Protein AF-D2R598-F1 (afdb_monomer_lite)

Secondary structure (DSSP, 8-state):
-------------SS--SS-TTTT--HHHHHHHHHHTS--SSS--GGGG---TTPPPP---HHHHHHHHHHHHHHHHHHHTTS-HHHHHHHHHHHHHHHHHHHHHHHHHTT-HHHHHHHH--

pLDDT: mean 71.79, std 19.4, range [23.92, 94.06]

Organism: Pirellula staleyi (strain ATCC 27377 / DSM 6068 / ICPB 4128) (NCBI:txid530564)

Sequence (122 aa):
MANFRAERLFIRVAGVLDFDPNAGIDAEEFAFIMVCDADPYDRPSLQDYTVAAGDRPRWFRAAAGLATIRAVIEEYQSTLSSAAPEQQASMEHKIEVLRVVEDKLDSIDLKDYKFHFLARDL

Radius of gyration: 15.26 Å; chains: 1; bounding box: 38×40×39 Å

Structure (mmCIF, N/CA/C/O backbone):
data_AF-D2R598-F1
#
_entry.id   AF-D2R598-F1
#
loop_
_atom_site.group_PDB
_atom_site.id
_atom_site.type_symbol
_atom_site.label_atom_id
_atom_site.label_alt_id
_atom_site.label_comp_id
_atom_site.label_asym_id
_atom_site.label_entity_id
_atom_site.label_seq_id
_atom_site.pdbx_PDB_ins_code
_atom_site.Cartn_x
_atom_site.Cartn_y
_atom_site.Cartn_z
_atom_site.occupancy
_atom_site.B_iso_or_equiv
_atom_site.auth_seq_id
_atom_site.auth_comp_id
_atom_site.auth_asym_id
_atom_site.auth_atom_id
_atom_site.pdbx_PDB_model_num
ATOM 1 N N . MET A 1 1 ? 5.146 23.201 3.803 1.00 26.39 1 MET A N 1
ATOM 2 C CA . MET A 1 1 ? 4.382 22.225 3.003 1.00 26.39 1 MET A CA 1
ATOM 3 C C . MET A 1 1 ? 5.351 21.147 2.579 1.00 26.39 1 MET A C 1
ATOM 5 O O . MET A 1 1 ? 6.210 21.407 1.746 1.00 26.39 1 MET A O 1
ATOM 9 N N . ALA A 1 2 ? 5.323 20.009 3.272 1.00 23.92 2 ALA A N 1
ATOM 10 C CA . ALA A 1 2 ? 6.147 18.869 2.906 1.00 23.92 2 ALA A CA 1
ATOM 11 C C . ALA A 1 2 ? 5.631 18.367 1.557 1.00 23.92 2 ALA A C 1
ATOM 13 O O . ALA A 1 2 ? 4.487 17.937 1.458 1.00 23.92 2 ALA A O 1
ATOM 14 N N . ASN A 1 3 ? 6.447 18.494 0.513 1.00 26.45 3 ASN A N 1
ATOM 15 C CA . ASN A 1 3 ? 6.188 17.856 -0.769 1.00 26.45 3 ASN A CA 1
ATOM 16 C C . ASN A 1 3 ? 6.371 16.343 -0.572 1.00 26.45 3 ASN A C 1
ATOM 18 O O . ASN A 1 3 ? 7.392 15.788 -0.974 1.00 26.45 3 ASN A O 1
ATOM 22 N N . PHE A 1 4 ? 5.413 15.690 0.091 1.00 30.47 4 PHE A N 1
ATOM 23 C CA . PHE A 1 4 ? 5.259 14.243 0.039 1.00 30.47 4 PHE A CA 1
ATOM 24 C C . PHE A 1 4 ? 4.808 13.917 -1.377 1.00 30.47 4 PHE A C 1
ATOM 26 O O . PHE A 1 4 ? 3.629 13.868 -1.710 1.00 30.47 4 PHE A O 1
ATOM 33 N N . ARG A 1 5 ? 5.789 13.771 -2.261 1.00 32.97 5 ARG A N 1
ATOM 34 C CA . ARG A 1 5 ? 5.575 13.080 -3.514 1.00 32.97 5 ARG A CA 1
ATOM 35 C C . ARG A 1 5 ? 5.347 11.620 -3.140 1.00 32.97 5 ARG A C 1
ATOM 37 O O . ARG A 1 5 ? 6.306 10.879 -2.988 1.00 32.97 5 ARG A O 1
ATOM 44 N N . ALA A 1 6 ? 4.083 11.202 -3.082 1.00 32.78 6 ALA A N 1
ATOM 45 C CA . ALA A 1 6 ? 3.686 9.799 -3.248 1.00 32.78 6 ALA A CA 1
ATOM 46 C C . ALA A 1 6 ? 4.105 9.240 -4.632 1.00 32.78 6 ALA A C 1
ATOM 48 O O . ALA A 1 6 ? 3.763 8.124 -5.011 1.00 32.78 6 ALA A O 1
ATOM 49 N N . GLU A 1 7 ? 4.861 10.021 -5.413 1.00 32.12 7 GLU A N 1
ATOM 50 C CA . GLU A 1 7 ? 5.546 9.585 -6.607 1.00 32.12 7 GLU A CA 1
ATOM 51 C C . GLU A 1 7 ? 6.615 8.551 -6.236 1.00 32.12 7 GLU A C 1
ATOM 53 O O . GLU A 1 7 ? 7.774 8.877 -5.986 1.00 32.12 7 GLU A O 1
ATOM 58 N N . ARG A 1 8 ? 6.195 7.293 -6.388 1.00 40.25 8 ARG A N 1
ATOM 59 C CA . ARG A 1 8 ? 6.983 6.164 -6.888 1.00 40.25 8 ARG A CA 1
ATOM 60 C C . ARG A 1 8 ? 7.578 5.260 -5.803 1.00 40.25 8 ARG A C 1
ATOM 62 O O . ARG A 1 8 ? 8.746 5.365 -5.438 1.00 40.25 8 ARG A O 1
ATOM 69 N N . LEU A 1 9 ? 6.856 4.166 -5.561 1.00 41.34 9 LEU A N 1
ATOM 70 C CA . LEU A 1 9 ? 7.429 2.856 -5.888 1.00 41.34 9 LEU A CA 1
ATOM 71 C C . LEU A 1 9 ? 7.962 2.941 -7.329 1.00 41.34 9 LEU A C 1
ATOM 73 O O . LEU A 1 9 ? 7.231 2.774 -8.303 1.00 41.34 9 LEU A O 1
ATOM 77 N N . PHE A 1 10 ? 9.227 3.332 -7.489 1.00 41.28 10 PHE A N 1
ATOM 78 C CA . PHE A 1 10 ? 9.897 3.427 -8.787 1.00 41.28 10 PHE A CA 1
ATOM 79 C C . PHE A 1 10 ? 10.210 2.014 -9.283 1.00 41.28 10 PHE A C 1
ATOM 81 O O . PHE A 1 10 ? 11.364 1.608 -9.422 1.00 41.28 10 PHE A O 1
ATOM 88 N N . ILE A 1 11 ? 9.173 1.238 -9.579 1.00 44.19 11 ILE A N 1
ATOM 89 C CA . ILE A 1 11 ? 9.348 -0.002 -10.312 1.00 44.19 11 ILE A CA 1
ATOM 90 C C . ILE A 1 11 ? 9.472 0.408 -11.769 1.00 44.19 11 ILE A C 1
ATOM 92 O O . ILE A 1 11 ? 8.501 0.745 -12.447 1.00 44.19 11 ILE A O 1
ATOM 96 N N . ARG A 1 12 ? 10.713 0.466 -12.255 1.00 39.41 12 ARG A N 1
ATOM 97 C CA . ARG A 1 12 ? 10.947 0.609 -13.688 1.00 39.41 12 ARG A CA 1
ATOM 98 C C . ARG A 1 12 ? 10.604 -0.724 -14.324 1.00 39.41 12 ARG A C 1
ATOM 100 O O . ARG A 1 12 ? 11.469 -1.584 -14.462 1.00 39.41 12 ARG A O 1
ATOM 107 N N . VAL A 1 13 ? 9.347 -0.849 -14.729 1.00 44.62 13 VAL A N 1
ATOM 108 C CA . VAL A 1 13 ? 8.911 -1.895 -15.647 1.00 44.62 13 VAL A CA 1
ATOM 109 C C . VAL A 1 13 ? 9.796 -1.802 -16.882 1.00 44.62 13 VAL A C 1
ATOM 111 O O . VAL A 1 13 ? 10.003 -0.719 -17.439 1.00 44.62 13 VAL A O 1
ATOM 114 N N . ALA A 1 14 ? 10.400 -2.918 -17.274 1.00 37.94 14 ALA A N 1
ATOM 115 C CA . ALA A 1 14 ? 11.148 -2.999 -18.516 1.00 37.94 14 ALA A CA 1
ATOM 116 C C . ALA A 1 14 ? 10.157 -2.982 -19.692 1.00 37.94 14 ALA A C 1
ATOM 118 O O . ALA A 1 14 ? 9.831 -4.018 -20.258 1.00 37.94 14 ALA A O 1
ATOM 119 N N . GLY A 1 15 ? 9.637 -1.799 -20.021 1.00 46.25 15 GLY A N 1
ATOM 120 C CA . GLY A 1 15 ? 8.641 -1.606 -21.068 1.00 46.25 15 GLY A CA 1
ATOM 121 C C . GLY A 1 15 ? 7.899 -0.280 -20.932 1.00 46.25 15 GLY A C 1
ATOM 122 O O . GLY A 1 15 ? 7.993 0.410 -19.918 1.00 46.25 15 GLY A O 1
ATOM 123 N N . VAL A 1 16 ? 7.157 0.082 -21.975 1.00 54.84 16 VAL A N 1
ATOM 124 C CA . VAL A 1 16 ? 6.096 1.084 -21.854 1.00 54.84 16 VAL A CA 1
ATOM 125 C C . VAL A 1 16 ? 4.947 0.404 -21.117 1.00 54.84 16 VAL A C 1
ATOM 127 O O . VAL A 1 16 ? 4.471 -0.639 -21.565 1.00 54.84 16 VAL A O 1
ATOM 130 N N . LEU A 1 17 ? 4.529 0.964 -19.982 1.00 63.81 17 LEU A N 1
ATOM 131 C CA . LEU A 1 17 ? 3.256 0.585 -19.384 1.00 63.81 17 LEU A CA 1
ATOM 132 C C . LEU A 1 17 ? 2.139 1.089 -20.304 1.00 63.81 17 LEU A C 1
ATOM 134 O O . LEU A 1 17 ? 2.094 2.262 -20.659 1.00 63.81 17 LEU A O 1
ATOM 138 N N . ASP A 1 18 ? 1.255 0.186 -20.699 1.00 70.19 18 ASP A N 1
ATOM 139 C CA . ASP A 1 18 ? -0.010 0.463 -21.391 1.00 70.19 18 ASP A CA 1
ATOM 140 C C . ASP A 1 18 ? -1.098 0.995 -20.435 1.00 70.19 18 ASP A C 1
ATOM 142 O O . ASP A 1 18 ? -2.212 1.281 -20.870 1.00 70.19 18 ASP A O 1
ATOM 146 N N . PHE A 1 19 ? -0.777 1.152 -19.147 1.00 72.00 19 PHE A N 1
ATOM 147 C CA . PHE A 1 19 ? -1.623 1.753 -18.120 1.00 72.00 19 PHE A CA 1
ATOM 148 C C . PHE A 1 19 ? -0.853 2.792 -17.297 1.00 72.00 19 PHE A C 1
ATOM 150 O O . PHE A 1 19 ? 0.371 2.735 -17.179 1.00 72.00 19 PHE A O 1
ATOM 157 N N . ASP A 1 20 ? -1.579 3.732 -16.692 1.00 71.38 20 ASP A N 1
ATOM 158 C CA . ASP A 1 20 ? -1.013 4.649 -15.702 1.00 71.38 20 ASP A CA 1
ATOM 159 C C . ASP A 1 20 ? -0.907 3.937 -14.337 1.00 71.38 20 ASP A C 1
ATOM 161 O O . ASP A 1 20 ? -1.940 3.540 -13.781 1.00 71.38 20 ASP A O 1
ATOM 165 N N . PRO A 1 21 ? 0.308 3.749 -13.785 1.00 68.00 21 PRO A N 1
ATOM 166 C CA . PRO A 1 21 ? 0.502 3.081 -12.500 1.00 68.00 21 PRO A CA 1
ATOM 167 C C . PRO A 1 21 ? -0.064 3.870 -11.313 1.00 68.00 21 PRO A C 1
ATOM 169 O O . PRO A 1 21 ? -0.250 3.282 -10.255 1.00 68.00 21 PRO A O 1
ATOM 172 N N . ASN A 1 22 ? -0.359 5.164 -11.478 1.00 70.88 22 ASN A N 1
ATOM 173 C CA . ASN A 1 22 ? -0.910 6.007 -10.415 1.00 70.88 22 ASN A CA 1
ATOM 174 C C . ASN A 1 22 ? -2.432 6.182 -10.510 1.00 70.88 22 ASN A C 1
ATOM 176 O O . ASN A 1 22 ? -3.050 6.746 -9.608 1.00 70.88 22 ASN A O 1
ATOM 180 N N . ALA A 1 23 ? -3.055 5.729 -11.601 1.00 74.94 23 ALA A N 1
ATOM 181 C CA . ALA A 1 23 ? -4.473 5.965 -11.827 1.00 74.94 23 ALA A CA 1
ATOM 182 C C . ALA A 1 23 ? -5.340 5.263 -10.772 1.00 74.94 23 ALA A C 1
ATOM 184 O O . ALA A 1 23 ? -5.303 4.036 -10.642 1.00 74.94 23 ALA A O 1
ATOM 185 N N . GLY A 1 24 ? -6.164 6.059 -10.086 1.00 76.81 24 GLY A N 1
ATOM 186 C CA . GLY A 1 24 ? -7.109 5.603 -9.065 1.00 76.81 24 GLY A CA 1
ATOM 187 C C . GLY A 1 24 ? -6.535 5.512 -7.649 1.00 76.81 24 GLY A C 1
ATOM 188 O O . GLY A 1 24 ? -7.289 5.191 -6.740 1.00 76.81 24 GLY A O 1
ATOM 189 N N . ILE A 1 25 ? -5.244 5.797 -7.446 1.00 79.50 25 ILE A N 1
ATOM 190 C CA . ILE A 1 25 ? -4.640 5.823 -6.108 1.00 79.50 25 ILE A CA 1
ATOM 191 C C . ILE A 1 25 ? -4.939 7.174 -5.450 1.00 79.50 25 ILE A C 1
ATOM 193 O O . ILE A 1 25 ? -4.615 8.223 -6.015 1.00 79.50 25 ILE A O 1
ATOM 197 N N . ASP A 1 26 ? -5.506 7.153 -4.241 1.00 83.62 26 ASP A N 1
ATOM 198 C CA . ASP A 1 26 ? -5.544 8.334 -3.377 1.00 83.62 26 ASP A CA 1
ATOM 199 C C . ASP A 1 26 ? -4.131 8.619 -2.851 1.00 83.62 26 ASP A C 1
ATOM 201 O O . ASP A 1 26 ? -3.613 7.934 -1.968 1.00 83.62 26 ASP A O 1
ATOM 205 N N . ALA A 1 27 ? -3.472 9.609 -3.451 1.00 76.00 27 ALA A N 1
ATOM 206 C CA . ALA A 1 27 ? -2.083 9.929 -3.149 1.00 76.00 27 ALA A CA 1
ATOM 207 C C . ALA A 1 27 ? -1.887 10.509 -1.740 1.00 76.00 27 ALA A C 1
ATOM 209 O O . ALA A 1 27 ? -0.810 10.336 -1.166 1.00 76.00 27 ALA A O 1
ATOM 210 N N . GLU A 1 28 ? -2.885 11.211 -1.198 1.00 79.81 28 GLU A N 1
ATOM 211 C CA . GLU A 1 28 ? -2.787 11.836 0.121 1.00 79.81 28 GLU A CA 1
ATOM 212 C C . GLU A 1 28 ? -2.945 10.780 1.214 1.00 79.81 28 GLU A C 1
ATOM 214 O O . GLU A 1 28 ? -2.084 10.676 2.092 1.00 79.81 28 GLU A O 1
ATOM 219 N N . GLU A 1 29 ? -3.965 9.928 1.098 1.00 85.31 29 GLU A N 1
ATOM 220 C CA . GLU A 1 29 ? -4.176 8.838 2.052 1.00 85.31 29 GLU A CA 1
ATOM 221 C C . GLU A 1 29 ? -3.034 7.816 1.976 1.00 85.31 29 GLU A C 1
ATOM 223 O O . GLU A 1 29 ? -2.516 7.380 3.005 1.00 85.31 29 GLU A O 1
ATOM 228 N N . PHE A 1 30 ? -2.550 7.489 0.771 1.00 83.94 30 PHE A N 1
ATOM 229 C CA . PHE A 1 30 ? -1.400 6.597 0.629 1.00 83.94 30 PHE A CA 1
ATOM 230 C C . PHE A 1 30 ? -0.140 7.176 1.289 1.00 83.94 30 PHE A C 1
ATOM 232 O O . PHE A 1 30 ? 0.574 6.459 1.992 1.00 83.94 30 PHE A O 1
ATOM 239 N N . ALA A 1 31 ? 0.120 8.480 1.138 1.00 80.56 31 ALA A N 1
ATOM 240 C CA . ALA A 1 31 ? 1.218 9.144 1.840 1.00 80.56 31 ALA A CA 1
ATOM 241 C C . ALA A 1 31 ? 1.055 9.084 3.363 1.00 80.56 31 ALA A C 1
ATOM 243 O O . ALA A 1 31 ? 2.030 8.825 4.072 1.00 80.56 31 ALA A O 1
ATOM 244 N N . PHE A 1 32 ? -0.164 9.278 3.863 1.00 83.62 32 PHE A N 1
ATOM 245 C CA . PHE A 1 32 ? -0.459 9.178 5.286 1.00 83.62 32 PHE A CA 1
ATOM 246 C C . PHE A 1 32 ? -0.191 7.768 5.833 1.00 83.62 32 PHE A C 1
ATOM 248 O O . PHE A 1 32 ? 0.498 7.630 6.844 1.00 83.62 32 PHE A O 1
ATOM 255 N N . ILE A 1 33 ? -0.645 6.722 5.133 1.00 86.69 33 ILE A N 1
ATOM 256 C CA . ILE A 1 33 ? -0.392 5.319 5.502 1.00 86.69 33 ILE A CA 1
ATOM 257 C C . ILE A 1 33 ? 1.113 5.044 5.598 1.00 86.69 33 ILE A C 1
ATOM 259 O O . ILE A 1 33 ? 1.570 4.491 6.596 1.00 86.69 33 ILE A O 1
ATOM 263 N N . MET A 1 34 ? 1.899 5.487 4.612 1.00 83.81 34 MET A N 1
ATOM 264 C CA . MET A 1 34 ? 3.356 5.300 4.617 1.00 83.81 34 MET A CA 1
ATOM 265 C C . MET A 1 34 ? 4.034 5.981 5.811 1.00 83.81 34 MET A C 1
ATOM 267 O O . MET A 1 34 ? 4.973 5.433 6.385 1.00 83.81 34 MET A O 1
ATOM 271 N N . VAL A 1 35 ? 3.567 7.168 6.211 1.00 82.44 35 VAL A N 1
ATOM 272 C CA . VAL A 1 35 ? 4.084 7.866 7.400 1.00 82.44 35 VAL A CA 1
ATOM 273 C C . VAL A 1 35 ? 3.714 7.126 8.684 1.00 82.44 35 VAL A C 1
ATOM 275 O O . VAL A 1 35 ? 4.535 7.047 9.594 1.00 82.44 35 VAL A O 1
ATOM 278 N N . CYS A 1 36 ? 2.505 6.570 8.769 1.00 85.12 36 CYS A N 1
ATOM 279 C CA . CYS A 1 36 ? 2.091 5.770 9.921 1.00 85.12 36 CYS A CA 1
ATOM 280 C C . CYS A 1 36 ? 2.856 4.444 10.031 1.00 85.12 36 CYS A C 1
ATOM 282 O O . CYS A 1 36 ? 3.057 3.960 11.140 1.00 85.12 36 CYS A O 1
ATOM 284 N N . ASP A 1 37 ? 3.318 3.895 8.910 1.00 85.69 37 ASP A N 1
ATOM 285 C CA . ASP A 1 37 ? 4.063 2.636 8.828 1.00 85.69 37 ASP A CA 1
ATOM 286 C C . ASP A 1 37 ? 5.587 2.793 9.026 1.00 85.69 37 ASP A C 1
ATOM 288 O O . ASP A 1 37 ? 6.385 2.037 8.477 1.00 85.69 37 ASP A O 1
ATOM 292 N N . ALA A 1 38 ? 6.035 3.821 9.749 1.00 76.56 38 ALA A N 1
ATOM 293 C CA . ALA A 1 38 ? 7.445 4.226 9.756 1.00 76.56 38 ALA A CA 1
ATOM 294 C C . ALA A 1 38 ? 8.423 3.245 10.435 1.00 76.56 38 ALA A C 1
ATOM 296 O O . ALA A 1 38 ? 9.624 3.377 10.213 1.00 76.56 38 ALA A O 1
ATOM 297 N N . ASP A 1 39 ? 7.957 2.304 11.264 1.00 80.00 39 ASP A N 1
ATOM 298 C CA . ASP A 1 39 ? 8.842 1.407 12.032 1.00 80.00 39 ASP A CA 1
ATOM 299 C C . ASP A 1 39 ? 8.125 0.124 12.527 1.00 80.00 39 ASP A C 1
ATOM 301 O O . ASP A 1 39 ? 7.909 -0.048 13.731 1.00 80.00 39 ASP A O 1
ATOM 305 N N . PRO A 1 40 ? 7.666 -0.765 11.625 1.00 82.81 40 PRO A N 1
ATOM 306 C CA . PRO A 1 40 ? 7.109 -2.058 12.017 1.00 82.81 40 PRO A CA 1
ATOM 307 C C . PRO A 1 40 ? 8.201 -2.994 12.569 1.00 82.81 40 PRO A C 1
ATOM 309 O O . PRO A 1 40 ? 9.318 -3.049 12.059 1.00 82.81 40 PRO A O 1
ATOM 312 N N . TYR A 1 41 ? 7.879 -3.767 13.612 1.00 79.75 41 TYR A N 1
ATOM 313 C CA . TYR A 1 41 ? 8.851 -4.638 14.294 1.00 79.75 41 TYR A CA 1
ATOM 314 C C . TYR A 1 41 ? 9.077 -5.999 13.613 1.00 79.75 41 TYR A C 1
ATOM 316 O O . TYR A 1 41 ? 10.062 -6.678 13.903 1.00 79.75 41 TYR A O 1
ATOM 324 N N . ASP A 1 42 ? 8.158 -6.432 12.757 1.00 86.06 42 ASP A N 1
ATOM 325 C CA . ASP A 1 42 ? 8.025 -7.804 12.254 1.00 86.06 42 ASP A CA 1
ATOM 326 C C . ASP A 1 42 ? 8.103 -7.923 10.723 1.00 86.06 42 ASP A C 1
ATOM 328 O O . ASP A 1 42 ? 8.165 -9.033 10.187 1.00 86.06 42 ASP A O 1
ATOM 332 N N . ARG A 1 43 ? 8.175 -6.796 10.010 1.00 87.62 43 ARG A N 1
ATOM 333 C CA . ARG A 1 43 ? 8.325 -6.726 8.551 1.00 87.62 43 ARG A CA 1
ATOM 334 C C . ARG A 1 43 ? 9.066 -5.452 8.123 1.00 87.62 43 ARG A C 1
ATOM 336 O O . ARG A 1 43 ? 9.277 -4.575 8.950 1.00 87.62 43 ARG A O 1
ATOM 343 N N . PRO A 1 44 ? 9.465 -5.315 6.846 1.00 85.69 44 PRO A N 1
ATOM 344 C CA . PRO A 1 44 ? 9.954 -4.044 6.311 1.00 85.69 44 PRO A CA 1
ATOM 345 C C . PRO A 1 44 ? 8.880 -2.946 6.341 1.00 85.69 44 PRO A C 1
ATOM 347 O O . PRO A 1 44 ? 7.682 -3.234 6.224 1.00 85.69 44 PRO A O 1
ATOM 350 N N . SER A 1 45 ? 9.316 -1.689 6.427 1.00 86.00 45 SER A N 1
ATOM 351 C CA . SER A 1 45 ? 8.430 -0.525 6.334 1.00 86.00 45 SER A CA 1
ATOM 352 C C . SER A 1 45 ? 8.017 -0.282 4.884 1.00 86.00 45 SER A C 1
ATOM 354 O O . SER A 1 45 ? 8.807 -0.463 3.956 1.00 86.00 45 SER A O 1
ATOM 356 N N . LEU A 1 46 ? 6.806 0.227 4.664 1.00 81.38 46 LEU A N 1
ATOM 357 C CA . LEU A 1 46 ? 6.400 0.777 3.372 1.00 81.38 46 LEU A CA 1
ATOM 358 C C . LEU A 1 46 ? 7.351 1.881 2.894 1.00 81.38 46 LEU A C 1
ATOM 360 O O . LEU A 1 46 ? 7.573 2.015 1.689 1.00 81.38 46 LEU A O 1
ATOM 364 N N . GLN A 1 47 ? 7.970 2.625 3.815 1.00 79.50 47 GLN A N 1
ATOM 365 C CA . GLN A 1 47 ? 8.933 3.671 3.473 1.00 79.50 47 GLN A CA 1
ATOM 366 C C . GLN A 1 47 ? 10.202 3.115 2.824 1.00 79.50 47 GLN A C 1
ATOM 368 O O . GLN A 1 47 ? 10.790 3.803 1.985 1.00 79.50 47 GLN A O 1
ATOM 373 N N . ASP A 1 48 ? 10.584 1.866 3.119 1.00 78.19 48 ASP A N 1
ATOM 374 C CA . ASP A 1 48 ? 11.773 1.232 2.538 1.00 78.19 48 ASP A CA 1
ATOM 375 C C . ASP A 1 48 ? 11.693 1.142 1.010 1.00 78.19 48 ASP A C 1
ATOM 377 O O . ASP A 1 48 ? 12.722 1.154 0.331 1.00 78.19 48 ASP A O 1
ATOM 381 N N . TYR A 1 49 ? 10.473 1.104 0.467 1.00 71.88 49 TYR A N 1
ATOM 382 C CA . TYR A 1 49 ? 10.190 0.971 -0.962 1.00 71.88 49 TYR A CA 1
ATOM 383 C C . TYR A 1 49 ? 9.895 2.303 -1.661 1.00 71.88 49 TYR A C 1
ATOM 385 O O . TYR A 1 49 ? 9.594 2.323 -2.859 1.00 71.88 49 TYR A O 1
ATOM 393 N N . THR A 1 50 ? 9.998 3.415 -0.935 1.00 68.50 50 THR A N 1
ATOM 394 C CA . THR A 1 50 ? 9.749 4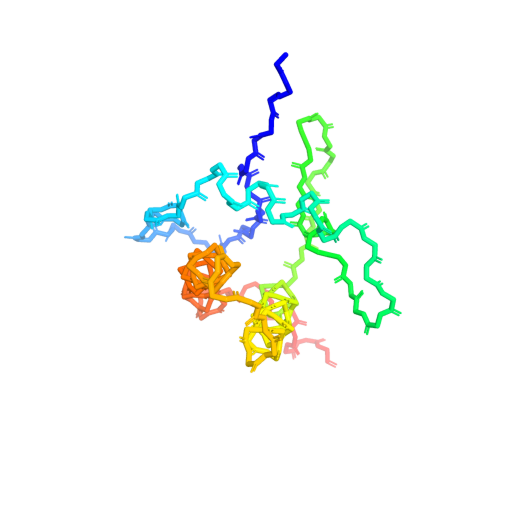.768 -1.445 1.00 68.50 50 THR A CA 1
ATOM 395 C C . THR A 1 50 ? 11.052 5.543 -1.597 1.00 68.50 50 THR A C 1
ATOM 397 O O . THR A 1 50 ? 12.087 5.185 -1.033 1.00 68.50 50 THR A O 1
ATOM 400 N N . VAL A 1 51 ? 11.028 6.608 -2.396 1.00 59.28 51 VAL A N 1
ATOM 401 C CA . VAL A 1 51 ? 12.162 7.530 -2.528 1.00 59.28 51 VAL A CA 1
ATOM 402 C C . VAL A 1 51 ? 11.687 8.960 -2.323 1.00 59.28 51 VAL A C 1
ATOM 404 O O . VAL A 1 51 ? 10.732 9.400 -2.963 1.00 59.28 51 VAL A O 1
ATOM 407 N N . ALA A 1 52 ? 12.356 9.705 -1.442 1.00 59.78 52 ALA A N 1
ATOM 408 C CA . ALA A 1 52 ? 12.051 11.114 -1.252 1.00 59.78 52 ALA A CA 1
ATOM 409 C C . ALA A 1 52 ? 12.624 11.964 -2.399 1.00 59.78 52 ALA A C 1
ATOM 411 O O . ALA A 1 52 ? 13.474 11.540 -3.191 1.00 59.78 52 ALA A O 1
ATOM 412 N N . ALA A 1 53 ? 12.176 13.218 -2.492 1.00 56.22 53 ALA A N 1
ATOM 413 C CA . ALA A 1 53 ? 12.732 14.163 -3.452 1.00 56.22 53 ALA A CA 1
ATOM 414 C C . ALA A 1 53 ? 14.228 14.410 -3.169 1.00 56.22 53 ALA A C 1
ATOM 416 O O . ALA A 1 53 ? 14.586 14.957 -2.131 1.00 56.22 53 ALA A O 1
ATOM 417 N N . GLY A 1 54 ? 15.091 14.041 -4.120 1.00 58.34 54 GLY A N 1
ATOM 418 C CA . GLY A 1 54 ? 16.548 14.175 -4.001 1.00 58.34 54 GLY A CA 1
ATOM 419 C C . GLY A 1 54 ? 17.272 12.887 -3.601 1.00 58.34 54 GLY A C 1
ATOM 420 O O . GLY A 1 54 ? 18.499 12.836 -3.714 1.00 58.34 54 GLY A O 1
ATOM 421 N N . ASP A 1 55 ? 16.540 11.836 -3.222 1.00 59.19 55 ASP A N 1
ATOM 422 C CA . ASP A 1 55 ? 17.133 10.525 -2.978 1.00 59.19 55 ASP A CA 1
ATOM 423 C C . ASP A 1 55 ? 17.601 9.863 -4.274 1.00 59.19 55 ASP A C 1
ATOM 425 O O . ASP A 1 55 ? 17.064 10.066 -5.369 1.00 59.19 55 ASP A O 1
ATOM 429 N N . ARG A 1 56 ? 18.625 9.015 -4.142 1.00 60.25 56 ARG A N 1
ATOM 430 C CA . ARG A 1 56 ? 19.033 8.140 -5.241 1.00 60.25 56 ARG A CA 1
ATOM 431 C C . ARG A 1 56 ? 17.934 7.102 -5.478 1.00 60.25 56 ARG A C 1
ATOM 433 O O . ARG A 1 56 ? 17.518 6.466 -4.510 1.00 60.25 56 ARG A O 1
ATOM 440 N N . PRO A 1 57 ? 17.523 6.859 -6.737 1.00 60.62 57 PRO A N 1
ATOM 441 C CA . PRO A 1 57 ? 16.587 5.790 -7.051 1.00 60.62 57 PRO A CA 1
ATOM 442 C C . PRO A 1 57 ? 17.102 4.456 -6.504 1.00 60.62 57 PRO A C 1
ATOM 444 O O . PRO A 1 57 ? 18.215 4.035 -6.838 1.00 60.62 57 PRO A O 1
ATOM 447 N N . ARG A 1 58 ? 16.302 3.807 -5.658 1.00 58.22 58 ARG A N 1
ATOM 448 C CA . ARG A 1 58 ? 16.551 2.448 -5.175 1.00 58.22 58 ARG A CA 1
ATOM 449 C C . ARG A 1 58 ? 15.716 1.474 -5.999 1.00 58.22 58 ARG A C 1
ATOM 451 O O . ARG A 1 58 ? 14.591 1.783 -6.380 1.00 58.22 58 ARG A O 1
ATOM 458 N N . TRP A 1 59 ? 16.298 0.321 -6.310 1.00 58.66 59 TRP A N 1
ATOM 459 C CA . TRP A 1 59 ? 15.663 -0.702 -7.136 1.00 58.66 59 TRP A CA 1
ATOM 460 C C . TRP A 1 59 ? 15.192 -1.846 -6.250 1.00 58.66 59 TRP A C 1
ATOM 462 O O . TRP A 1 59 ? 16.015 -2.500 -5.611 1.00 58.66 59 TRP A O 1
ATOM 472 N N . PHE A 1 60 ?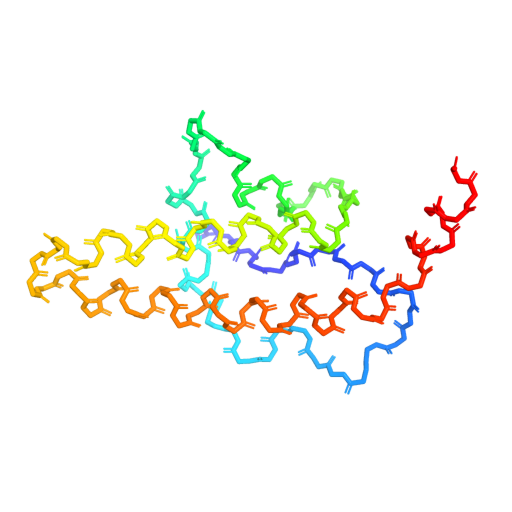 13.889 -2.109 -6.258 1.00 64.19 60 PHE A N 1
ATOM 473 C CA . PHE A 1 60 ? 13.281 -3.215 -5.526 1.00 64.19 60 PHE A CA 1
ATOM 474 C C . PHE A 1 60 ? 12.518 -4.127 -6.483 1.00 64.19 60 PHE A C 1
ATOM 476 O O . PHE A 1 60 ? 12.044 -3.683 -7.529 1.00 64.19 60 PHE A O 1
ATOM 483 N N . ARG A 1 61 ? 12.413 -5.409 -6.122 1.00 64.25 61 ARG A N 1
ATOM 484 C CA . ARG A 1 61 ? 11.514 -6.344 -6.811 1.00 64.25 61 ARG A CA 1
ATOM 485 C C . ARG A 1 61 ? 10.071 -5.945 -6.508 1.00 64.25 61 ARG A C 1
ATOM 487 O O . ARG A 1 61 ? 9.765 -5.704 -5.341 1.00 64.25 61 ARG A O 1
ATOM 494 N N . ALA A 1 62 ? 9.202 -5.937 -7.518 1.00 67.12 62 ALA A N 1
ATOM 495 C CA . ALA A 1 62 ? 7.775 -5.658 -7.338 1.00 67.12 62 ALA A CA 1
ATOM 496 C C . ALA A 1 62 ? 7.150 -6.592 -6.287 1.00 67.12 62 ALA A C 1
ATOM 498 O O . ALA A 1 62 ? 6.553 -6.110 -5.328 1.00 67.12 62 ALA A O 1
ATOM 499 N N . ALA A 1 63 ? 7.441 -7.895 -6.373 1.00 69.94 63 ALA A N 1
ATOM 500 C CA . ALA A 1 63 ? 7.059 -8.895 -5.375 1.00 69.94 63 ALA A CA 1
ATOM 501 C C . ALA A 1 63 ? 7.404 -8.535 -3.912 1.00 69.94 63 ALA A C 1
ATOM 503 O O . ALA A 1 63 ? 6.663 -8.907 -3.007 1.00 69.94 63 ALA A O 1
ATOM 504 N N . ALA A 1 64 ? 8.505 -7.815 -3.655 1.00 73.50 64 ALA A N 1
ATOM 505 C CA . ALA A 1 64 ? 8.877 -7.424 -2.293 1.00 73.50 64 ALA A CA 1
ATOM 506 C C . ALA A 1 64 ? 7.967 -6.310 -1.754 1.00 73.50 64 ALA A C 1
ATOM 508 O O . ALA A 1 64 ? 7.458 -6.431 -0.647 1.00 73.50 64 ALA A O 1
ATOM 509 N N . GLY A 1 65 ? 7.716 -5.265 -2.551 1.00 78.06 65 GLY A N 1
ATOM 510 C CA . GLY A 1 65 ? 6.772 -4.206 -2.173 1.00 78.06 65 GLY A CA 1
ATOM 511 C C . GLY A 1 65 ? 5.337 -4.730 -2.062 1.00 78.06 65 GLY A C 1
ATOM 512 O O . GLY A 1 65 ? 4.616 -4.371 -1.137 1.00 78.06 65 GLY A O 1
ATOM 513 N N . LEU A 1 66 ? 4.954 -5.644 -2.955 1.00 82.25 66 LEU A N 1
ATOM 514 C CA . LEU A 1 66 ? 3.663 -6.328 -2.937 1.00 82.25 66 LEU A CA 1
ATOM 515 C C . LEU A 1 66 ? 3.454 -7.145 -1.653 1.00 82.25 66 LEU A C 1
ATOM 517 O O . LEU A 1 66 ? 2.388 -7.071 -1.047 1.00 82.25 66 LEU A O 1
ATOM 521 N N . ALA A 1 67 ? 4.468 -7.898 -1.215 1.00 85.12 67 ALA A N 1
ATOM 522 C CA . ALA A 1 67 ? 4.402 -8.658 0.032 1.00 85.12 67 ALA A CA 1
ATOM 523 C C . ALA A 1 67 ? 4.196 -7.742 1.249 1.00 85.12 67 ALA A C 1
ATOM 525 O O . ALA A 1 67 ? 3.364 -8.045 2.102 1.00 85.12 67 ALA A O 1
ATOM 526 N N . THR A 1 68 ? 4.890 -6.601 1.301 1.00 88.12 68 THR A N 1
ATOM 527 C CA . THR A 1 68 ? 4.711 -5.618 2.379 1.00 88.12 68 THR A CA 1
ATOM 528 C C . THR A 1 68 ? 3.319 -4.990 2.351 1.00 88.12 68 THR A C 1
ATOM 530 O O . THR A 1 68 ? 2.674 -4.929 3.391 1.00 88.12 68 THR A O 1
ATOM 533 N N . ILE A 1 69 ? 2.810 -4.588 1.180 1.00 89.50 69 ILE A N 1
ATOM 534 C CA . ILE A 1 69 ? 1.443 -4.049 1.044 1.00 89.50 69 ILE A CA 1
ATOM 535 C C . ILE A 1 69 ? 0.402 -5.058 1.546 1.00 89.50 69 ILE A C 1
ATOM 537 O O . ILE A 1 69 ? -0.480 -4.688 2.319 1.00 89.50 69 ILE A O 1
ATOM 541 N N . ARG A 1 70 ? 0.527 -6.337 1.172 1.00 91.88 70 ARG A N 1
ATOM 542 C CA . ARG A 1 70 ? -0.369 -7.407 1.642 1.00 91.88 70 ARG A CA 1
ATOM 543 C C . ARG A 1 70 ? -0.332 -7.579 3.159 1.00 91.88 70 ARG A C 1
ATOM 545 O O . ARG A 1 70 ? -1.389 -7.701 3.770 1.00 91.88 70 ARG A O 1
ATOM 552 N N . ALA A 1 71 ? 0.855 -7.532 3.761 1.00 92.25 71 ALA A N 1
ATOM 553 C CA . ALA A 1 71 ? 0.999 -7.610 5.213 1.00 92.25 71 ALA A CA 1
ATOM 554 C C . ALA A 1 71 ? 0.328 -6.417 5.922 1.00 92.25 71 ALA A C 1
ATOM 556 O O . ALA A 1 71 ? -0.422 -6.610 6.875 1.00 92.2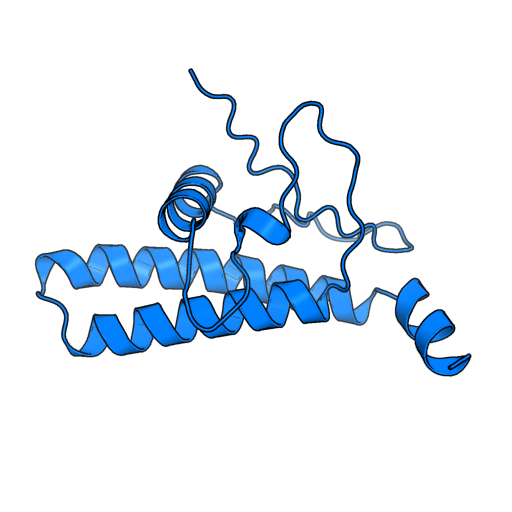5 71 ALA A O 1
ATOM 557 N N . VAL A 1 72 ? 0.497 -5.194 5.405 1.00 91.88 72 VAL A N 1
ATOM 558 C CA . VAL A 1 72 ? -0.161 -3.989 5.950 1.00 91.88 72 VAL A CA 1
ATOM 559 C C . VAL A 1 72 ? -1.690 -4.098 5.843 1.00 91.88 72 VAL A C 1
ATOM 561 O O . VAL A 1 72 ? -2.416 -3.727 6.765 1.00 91.88 72 VAL A O 1
ATOM 564 N N . ILE A 1 73 ? -2.205 -4.626 4.726 1.00 93.44 73 ILE A N 1
ATOM 565 C CA . ILE A 1 73 ? -3.643 -4.883 4.556 1.00 93.44 73 ILE A CA 1
ATOM 566 C C . ILE A 1 73 ? -4.142 -5.877 5.612 1.00 93.44 73 ILE A C 1
ATOM 568 O O . ILE A 1 73 ? -5.199 -5.652 6.203 1.00 93.44 73 ILE A O 1
ATOM 572 N N . GLU A 1 74 ? -3.406 -6.964 5.848 1.00 93.56 74 GLU A N 1
ATOM 573 C CA . GLU A 1 74 ? -3.756 -7.980 6.845 1.00 93.56 74 GLU A CA 1
ATOM 574 C C . GLU A 1 74 ? -3.769 -7.399 8.267 1.00 93.56 74 GLU A C 1
ATOM 576 O O . GLU A 1 74 ? -4.712 -7.639 9.023 1.00 93.56 74 GLU A O 1
ATOM 581 N N . GLU A 1 75 ? -2.797 -6.553 8.611 1.00 91.75 75 GLU A N 1
ATOM 582 C CA . GLU A 1 75 ? -2.768 -5.825 9.884 1.00 91.75 75 GLU A CA 1
ATOM 583 C C . GLU A 1 75 ? -3.986 -4.915 10.059 1.00 91.75 75 GLU A C 1
ATOM 585 O O . GLU A 1 75 ? -4.646 -4.944 11.107 1.00 91.75 75 GLU A O 1
ATOM 590 N N . TYR A 1 76 ? -4.336 -4.133 9.032 1.00 92.62 76 TYR A N 1
ATOM 591 C CA . TYR A 1 76 ? -5.525 -3.288 9.090 1.00 92.62 76 TYR A CA 1
ATOM 592 C C . TYR A 1 76 ? -6.811 -4.107 9.183 1.00 92.62 76 TYR A C 1
ATOM 594 O O . TYR A 1 76 ? -7.693 -3.732 9.948 1.00 92.62 76 TYR A O 1
ATOM 602 N N . GLN A 1 77 ? -6.925 -5.236 8.481 1.00 93.50 77 GLN A N 1
ATOM 603 C CA . GLN A 1 77 ? -8.089 -6.126 8.578 1.00 93.50 77 GLN A CA 1
ATOM 604 C C . GLN A 1 77 ? -8.208 -6.776 9.963 1.00 93.50 77 GLN A C 1
ATOM 606 O O . GLN A 1 77 ? -9.300 -6.828 10.533 1.00 93.50 77 GLN A O 1
ATOM 61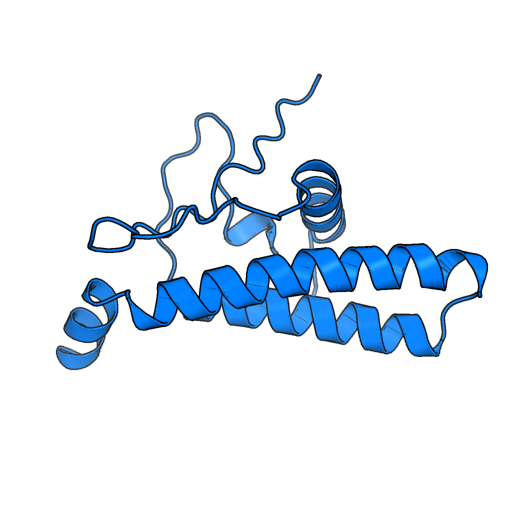1 N N . SER A 1 78 ? -7.089 -7.230 10.529 1.00 91.31 78 SER A N 1
ATOM 612 C CA . SER A 1 78 ? -7.031 -7.765 11.891 1.00 91.31 78 SER A CA 1
ATOM 613 C C . SER A 1 78 ? -7.481 -6.712 12.905 1.00 91.31 78 SER A C 1
ATOM 615 O O . SER A 1 78 ? -8.357 -6.965 13.737 1.00 91.31 78 SER A O 1
ATOM 617 N N . THR A 1 79 ? -6.980 -5.482 12.769 1.00 89.81 79 THR A N 1
ATOM 618 C CA . THR A 1 79 ? -7.349 -4.375 13.658 1.00 89.81 79 THR A CA 1
ATOM 619 C C . THR A 1 79 ? -8.807 -3.957 13.467 1.00 89.81 79 THR A C 1
ATOM 621 O O . THR A 1 79 ? -9.508 -3.740 14.452 1.00 89.81 79 THR A O 1
ATOM 624 N N . LEU A 1 80 ? -9.307 -3.936 12.227 1.00 90.94 80 LEU A N 1
ATOM 625 C CA . LEU A 1 80 ? -10.691 -3.589 11.894 1.00 90.94 80 LEU A CA 1
ATOM 626 C C . LEU A 1 80 ? -11.697 -4.459 12.658 1.00 90.94 80 LEU A C 1
ATOM 628 O O . LEU A 1 80 ? -12.699 -3.949 13.155 1.00 90.94 80 LEU A O 1
ATOM 632 N N . SER A 1 81 ? -11.398 -5.754 12.815 1.00 86.88 81 SER A N 1
ATOM 633 C CA . SER A 1 81 ? -12.260 -6.701 13.537 1.00 86.88 81 SER A CA 1
ATOM 634 C C . SER A 1 81 ? -12.464 -6.359 15.022 1.00 86.88 81 SER A C 1
ATOM 636 O O . SER A 1 81 ? -13.457 -6.776 15.618 1.00 86.88 81 SER A O 1
ATOM 638 N N . SER A 1 82 ? -11.547 -5.586 15.614 1.00 89.38 82 SER A N 1
ATOM 639 C CA . SER A 1 82 ? -11.569 -5.175 17.025 1.00 89.38 82 SER A CA 1
ATOM 640 C C . SER A 1 82 ?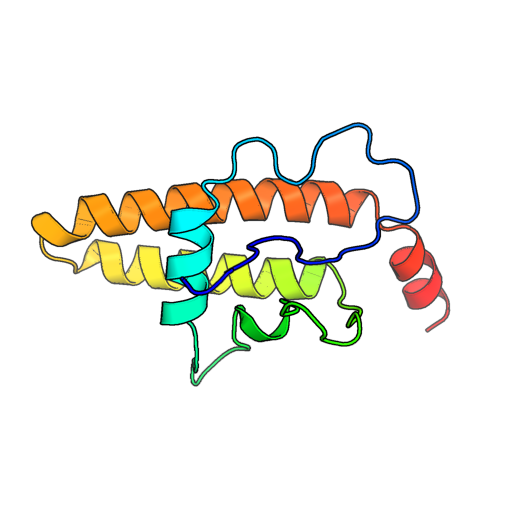 -11.689 -3.657 17.227 1.00 89.38 82 SER A C 1
ATOM 642 O O . SER A 1 82 ? -11.763 -3.194 18.367 1.00 89.38 82 SER A O 1
ATOM 644 N N . ALA A 1 83 ? -11.740 -2.881 16.142 1.00 88.69 83 ALA A N 1
ATOM 645 C CA . ALA A 1 83 ? -11.800 -1.426 16.169 1.00 88.69 83 ALA A CA 1
ATOM 646 C C . ALA A 1 83 ? -13.186 -0.896 16.566 1.00 88.69 83 ALA A C 1
ATOM 648 O O . ALA A 1 83 ? -14.224 -1.489 16.255 1.00 88.69 83 ALA A O 1
ATOM 649 N N . ALA A 1 84 ? -13.199 0.273 17.212 1.00 90.50 84 ALA A N 1
ATOM 650 C CA . ALA A 1 84 ? -14.428 1.000 17.511 1.00 90.50 84 ALA A CA 1
ATOM 651 C C . ALA A 1 84 ? -15.115 1.486 16.214 1.00 90.50 84 ALA A C 1
ATOM 653 O O . ALA A 1 84 ? -14.412 1.774 15.240 1.00 90.50 84 ALA A O 1
ATOM 654 N N . PRO A 1 85 ? -16.457 1.620 16.173 1.00 87.50 85 PRO A N 1
ATOM 655 C CA . PRO A 1 85 ? -17.195 1.970 14.951 1.00 87.50 85 PRO A CA 1
ATOM 656 C C . PRO A 1 85 ? -16.679 3.228 14.236 1.00 87.50 85 PRO A C 1
ATOM 658 O O . PRO A 1 85 ? -16.619 3.276 13.011 1.00 87.50 85 PRO A O 1
ATOM 661 N N . GLU A 1 86 ? -16.248 4.236 14.991 1.00 86.94 86 GLU A N 1
ATOM 662 C CA . GLU A 1 86 ? -15.689 5.484 14.470 1.00 86.94 86 GLU A CA 1
ATOM 663 C C . GLU A 1 86 ? -14.328 5.324 13.765 1.00 86.94 86 GLU A C 1
ATOM 665 O O . GLU A 1 86 ? -13.959 6.159 12.942 1.00 86.94 86 GLU A O 1
ATOM 670 N N . GLN A 1 87 ? -13.585 4.254 14.060 1.00 88.50 87 GLN A N 1
ATOM 671 C CA . GLN A 1 87 ? -12.294 3.938 13.438 1.00 88.50 87 GLN A CA 1
ATOM 672 C C . GLN A 1 87 ? -12.444 3.003 12.234 1.00 88.50 87 GLN A C 1
ATOM 674 O O . GLN A 1 87 ? -11.575 2.996 11.361 1.00 88.50 87 GLN A O 1
ATOM 679 N N . GLN A 1 88 ? -13.549 2.254 12.162 1.00 90.81 88 GLN A N 1
ATOM 680 C CA . GLN A 1 88 ? -13.783 1.264 11.110 1.00 90.81 88 GLN A CA 1
ATOM 681 C C . GLN A 1 88 ? -13.806 1.902 9.721 1.00 90.81 88 GLN A C 1
ATOM 683 O O . GLN A 1 88 ? -13.061 1.466 8.852 1.00 90.81 88 GLN A O 1
ATOM 688 N N . ALA A 1 89 ? -14.545 3.001 9.541 1.00 90.00 89 ALA A N 1
ATOM 689 C CA . ALA A 1 89 ? -14.628 3.684 8.247 1.00 90.00 89 ALA A CA 1
ATOM 690 C C . ALA A 1 89 ? -13.259 4.191 7.747 1.00 90.00 89 ALA A C 1
ATOM 692 O O . ALA A 1 89 ? -12.940 4.081 6.565 1.00 90.00 89 ALA A O 1
ATOM 693 N N . SER A 1 90 ? -12.418 4.715 8.649 1.00 90.12 90 SER A N 1
ATOM 694 C CA . SER A 1 90 ? -11.060 5.151 8.288 1.00 90.12 90 SER A CA 1
ATOM 695 C C . SER A 1 90 ? -10.166 3.965 7.918 1.00 90.12 90 SER A C 1
ATOM 697 O O . SER A 1 90 ? -9.399 4.053 6.964 1.00 90.12 90 SER A O 1
ATOM 699 N N . MET A 1 91 ? -10.264 2.847 8.641 1.00 92.00 91 MET A N 1
ATOM 700 C CA . MET A 1 91 ? -9.501 1.634 8.332 1.00 92.00 91 MET A CA 1
ATOM 701 C C . MET A 1 91 ? -9.936 0.988 7.016 1.00 92.00 91 MET A C 1
ATOM 703 O O . MET A 1 91 ? -9.082 0.587 6.230 1.00 92.00 91 MET A O 1
ATOM 707 N N . GLU A 1 92 ? -11.239 0.923 6.749 1.00 93.25 92 GLU A N 1
ATOM 708 C CA . GLU A 1 92 ? -11.784 0.430 5.481 1.00 93.25 92 GLU A CA 1
ATOM 709 C C . GLU A 1 92 ? -11.268 1.252 4.299 1.00 93.25 92 GLU A C 1
ATOM 711 O O . GLU A 1 92 ? -10.814 0.676 3.310 1.00 93.25 92 GLU A O 1
ATOM 716 N N . HIS A 1 93 ? -11.242 2.582 4.433 1.00 92.06 93 HIS A N 1
ATOM 717 C CA . HIS A 1 93 ? -10.696 3.459 3.402 1.00 92.06 93 HIS A CA 1
ATOM 718 C C . HIS A 1 93 ? -9.197 3.217 3.159 1.00 92.06 93 HIS A C 1
ATOM 720 O O . HIS A 1 93 ? -8.762 3.095 2.015 1.00 92.06 93 HIS A O 1
ATOM 726 N N . LYS A 1 94 ? -8.398 3.043 4.220 1.00 92.00 94 LYS A N 1
ATOM 727 C CA . LYS A 1 94 ? -6.971 2.698 4.081 1.00 92.00 94 LYS A C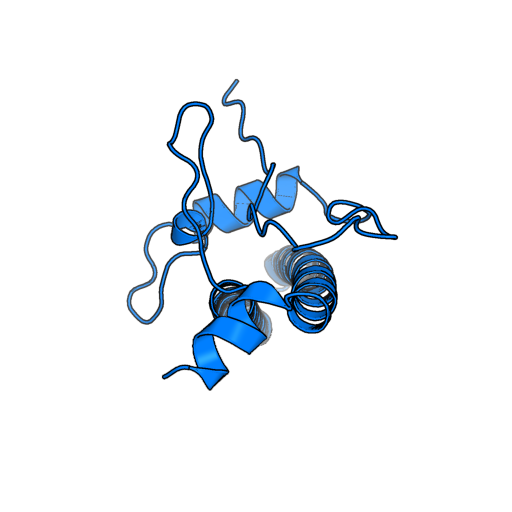A 1
ATOM 728 C C . LYS A 1 94 ? -6.759 1.368 3.366 1.00 92.00 94 LYS A C 1
ATOM 730 O O . LYS A 1 94 ? -5.882 1.261 2.511 1.00 92.00 94 LYS A O 1
ATOM 735 N N . ILE A 1 95 ? -7.565 0.359 3.698 1.00 94.06 95 ILE A N 1
ATOM 736 C CA . ILE A 1 95 ? -7.530 -0.950 3.034 1.00 94.06 95 ILE A CA 1
ATOM 737 C C . ILE A 1 95 ? -7.884 -0.809 1.550 1.00 94.06 95 ILE A C 1
ATOM 739 O O . ILE A 1 95 ? -7.233 -1.431 0.715 1.00 94.06 95 ILE A O 1
ATOM 743 N N . GLU A 1 96 ? -8.887 0.001 1.206 1.00 94.06 96 GLU A N 1
ATOM 744 C CA . GLU A 1 96 ? -9.267 0.270 -0.185 1.00 94.06 96 GLU A CA 1
ATOM 745 C C . GLU A 1 96 ? -8.102 0.875 -0.976 1.00 94.06 96 GLU A C 1
ATOM 747 O O . GLU A 1 96 ? -7.733 0.346 -2.026 1.00 94.06 96 GLU A O 1
ATOM 752 N N . VAL A 1 97 ? -7.464 1.919 -0.440 1.00 88.88 97 VAL A N 1
ATOM 753 C CA . VAL A 1 97 ? -6.301 2.561 -1.071 1.00 88.88 97 VAL A CA 1
ATOM 754 C C . VAL A 1 97 ? -5.162 1.559 -1.274 1.00 88.88 97 VAL A C 1
ATOM 756 O O . VAL A 1 97 ? -4.596 1.477 -2.366 1.00 88.88 97 VAL A O 1
ATOM 759 N N . LEU A 1 98 ? -4.854 0.744 -0.260 1.00 90.62 98 LEU A N 1
ATOM 760 C CA . LEU A 1 98 ? -3.809 -0.279 -0.352 1.00 90.62 98 LEU A CA 1
ATOM 761 C C . LEU A 1 98 ? -4.131 -1.379 -1.369 1.00 90.62 98 LEU A C 1
ATOM 763 O O . LEU A 1 98 ? -3.219 -1.837 -2.050 1.00 90.62 98 LEU A O 1
ATOM 767 N N . ARG A 1 99 ? -5.400 -1.773 -1.521 1.00 93.38 99 ARG A N 1
ATOM 768 C CA . ARG A 1 99 ? -5.824 -2.741 -2.549 1.00 93.38 99 ARG A CA 1
ATOM 769 C C . ARG A 1 99 ? -5.661 -2.194 -3.960 1.00 93.38 99 ARG A C 1
ATOM 771 O O . ARG A 1 99 ? -5.200 -2.912 -4.840 1.00 93.38 99 ARG A O 1
ATOM 778 N N . VAL A 1 100 ? -5.963 -0.912 -4.179 1.00 88.69 100 VAL A N 1
ATOM 779 C CA . VAL A 1 100 ? -5.685 -0.283 -5.479 1.00 88.69 100 VAL A CA 1
ATOM 780 C C . VAL A 1 100 ? -4.186 -0.332 -5.772 1.00 88.69 100 VAL A C 1
ATOM 782 O O . VAL A 1 100 ? -3.796 -0.666 -6.887 1.00 88.69 100 VAL A O 1
ATOM 785 N N . VAL A 1 101 ? -3.336 -0.044 -4.783 1.00 84.81 101 VAL A N 1
ATOM 786 C CA . VAL A 1 101 ? -1.873 -0.138 -4.929 1.00 84.81 101 VAL A CA 1
ATOM 787 C C . VAL A 1 101 ? -1.429 -1.582 -5.201 1.00 84.81 101 VAL A C 1
ATOM 789 O O . VAL A 1 101 ? -0.617 -1.800 -6.100 1.00 84.81 101 VAL A O 1
ATOM 792 N N . GLU A 1 102 ? -1.976 -2.561 -4.475 1.00 88.06 102 GLU A N 1
ATOM 793 C CA . GLU A 1 102 ? -1.739 -3.997 -4.673 1.00 88.06 102 GLU A CA 1
ATOM 794 C C . GLU A 1 102 ? -2.017 -4.417 -6.123 1.00 88.06 102 GLU A C 1
ATOM 796 O O . GLU A 1 102 ? -1.126 -4.956 -6.778 1.00 88.06 102 GLU A O 1
ATOM 801 N N . ASP A 1 103 ? -3.190 -4.078 -6.664 1.00 85.50 103 ASP A N 1
ATOM 802 C CA . ASP A 1 103 ? -3.587 -4.420 -8.037 1.00 85.50 103 ASP A CA 1
ATOM 803 C C . ASP A 1 103 ? -2.617 -3.849 -9.087 1.00 85.50 103 ASP A C 1
ATOM 805 O O . ASP A 1 103 ? -2.315 -4.486 -10.109 1.00 85.50 103 ASP A O 1
ATOM 809 N N . LYS A 1 104 ? -2.102 -2.631 -8.857 1.00 80.31 104 LYS A N 1
ATOM 810 C CA . LYS A 1 104 ? -1.098 -2.017 -9.743 1.00 80.31 104 LYS A CA 1
ATOM 811 C C . LYS A 1 104 ? 0.235 -2.740 -9.646 1.00 80.31 104 LYS A C 1
ATOM 813 O O . LYS A 1 104 ? 0.855 -2.979 -10.681 1.00 80.31 104 LYS A O 1
ATOM 818 N N . LEU A 1 105 ? 0.670 -3.088 -8.437 1.00 77.06 105 LEU A N 1
ATOM 819 C CA . LEU A 1 105 ? 1.913 -3.819 -8.214 1.00 77.06 105 LEU A CA 1
ATOM 820 C C . LEU A 1 105 ? 1.867 -5.227 -8.811 1.00 77.06 105 LEU A C 1
ATOM 822 O O . LEU A 1 105 ? 2.827 -5.608 -9.475 1.00 77.06 105 LEU A O 1
ATOM 826 N N . ASP A 1 106 ? 0.755 -5.950 -8.669 1.00 80.44 106 ASP A N 1
ATOM 827 C CA . ASP A 1 106 ? 0.533 -7.249 -9.320 1.00 80.44 106 ASP A CA 1
ATOM 828 C C . ASP A 1 106 ? 0.599 -7.114 -10.851 1.00 80.44 106 ASP A C 1
ATOM 830 O O . ASP A 1 106 ? 1.309 -7.857 -11.532 1.00 80.44 106 ASP A O 1
ATOM 834 N N . SER A 1 107 ? -0.075 -6.104 -11.413 1.00 75.62 107 SER A N 1
ATOM 835 C CA . SER A 1 107 ? -0.049 -5.830 -12.860 1.00 75.62 107 SER A CA 1
ATOM 836 C C . SER A 1 107 ? 1.353 -5.488 -13.377 1.00 75.62 107 SER A C 1
ATOM 838 O O . SER A 1 107 ? 1.691 -5.784 -14.527 1.00 75.62 107 SER A O 1
ATOM 840 N N . ILE A 1 108 ? 2.163 -4.837 -12.541 1.00 72.88 108 ILE A N 1
ATOM 841 C CA . ILE A 1 108 ? 3.560 -4.503 -12.818 1.00 72.88 108 ILE A CA 1
ATOM 842 C C . ILE A 1 108 ? 4.450 -5.749 -12.732 1.00 72.88 108 ILE A C 1
ATOM 844 O O . ILE A 1 108 ? 5.265 -5.951 -13.632 1.00 72.88 108 ILE A O 1
ATOM 848 N N . ASP A 1 109 ? 4.293 -6.579 -11.698 1.00 69.88 109 ASP A N 1
ATOM 849 C CA . ASP A 1 109 ? 5.083 -7.799 -11.478 1.00 69.88 109 ASP A CA 1
ATOM 850 C C . ASP A 1 109 ? 4.943 -8.766 -12.664 1.00 69.88 109 ASP A C 1
ATOM 852 O O . ASP A 1 109 ? 5.943 -9.239 -13.205 1.00 69.88 109 ASP A O 1
ATOM 856 N N . LEU A 1 110 ? 3.721 -8.921 -13.193 1.00 68.69 110 LEU A N 1
ATOM 857 C CA . LEU A 1 110 ? 3.447 -9.694 -14.413 1.00 68.69 110 LEU A CA 1
ATOM 858 C C . LEU A 1 110 ? 4.203 -9.192 -15.658 1.00 68.69 110 LEU A C 1
ATOM 860 O O . LEU A 1 110 ? 4.390 -9.945 -16.615 1.00 68.69 110 LEU A O 1
ATOM 864 N N . LYS A 1 111 ? 4.617 -7.920 -15.675 1.00 64.88 111 LYS A N 1
ATOM 865 C CA . LYS A 1 111 ? 5.326 -7.275 -16.792 1.00 64.88 111 LYS A CA 1
ATOM 866 C C . LYS A 1 111 ? 6.819 -7.083 -16.519 1.00 64.88 111 LYS A C 1
ATOM 868 O O . LYS A 1 111 ? 7.535 -6.592 -17.397 1.00 64.88 111 LYS A O 1
ATOM 873 N N . ASP A 1 112 ? 7.320 -7.455 -15.342 1.00 63.47 112 ASP A N 1
ATOM 874 C CA . ASP A 1 112 ? 8.715 -7.241 -14.963 1.00 63.47 112 ASP A CA 1
ATOM 875 C C . ASP A 1 112 ? 9.643 -8.346 -15.503 1.00 63.47 112 ASP A C 1
ATOM 877 O O . ASP A 1 112 ? 10.168 -9.211 -14.797 1.00 63.47 112 ASP A O 1
ATOM 881 N N . TYR A 1 113 ? 9.891 -8.295 -16.815 1.00 55.03 113 TYR A N 1
ATOM 882 C CA . TYR A 1 113 ? 10.781 -9.234 -17.503 1.00 55.03 113 TYR A CA 1
ATOM 883 C C . TYR A 1 113 ? 12.229 -9.183 -16.991 1.00 55.03 113 TYR A C 1
ATOM 885 O O . TYR A 1 113 ? 12.953 -10.174 -17.081 1.00 55.03 113 TYR A O 1
ATOM 893 N N . LYS A 1 114 ? 12.685 -8.045 -16.450 1.00 51.06 114 LYS A N 1
ATOM 894 C CA . LYS A 1 114 ? 14.096 -7.840 -16.093 1.00 51.06 114 LYS A CA 1
ATOM 895 C C . LYS A 1 114 ? 14.511 -8.697 -14.897 1.00 51.06 114 LYS A C 1
ATOM 897 O O . LYS A 1 114 ? 15.614 -9.242 -14.904 1.00 51.06 114 LYS A O 1
ATOM 902 N N . PHE A 1 115 ? 13.635 -8.860 -13.906 1.00 50.00 115 PHE A N 1
ATOM 903 C CA . PHE A 1 115 ? 13.873 -9.807 -12.815 1.00 50.00 115 PHE A CA 1
ATOM 904 C C . PHE A 1 115 ? 13.601 -11.250 -13.220 1.00 50.00 115 PHE A C 1
ATOM 906 O O . PHE A 1 115 ? 14.301 -12.131 -12.731 1.00 50.00 115 PHE A O 1
ATOM 913 N N . HIS A 1 116 ? 12.667 -11.500 -14.142 1.00 48.12 116 HIS A N 1
ATOM 914 C CA . HIS A 1 116 ? 12.437 -12.849 -14.659 1.00 48.12 116 HIS A CA 1
ATOM 915 C C . HIS A 1 116 ? 13.691 -13.428 -15.341 1.00 48.12 116 HIS A C 1
ATOM 917 O O . HIS A 1 116 ? 14.036 -14.585 -15.114 1.00 48.12 116 HIS A O 1
ATOM 923 N N . PHE A 1 117 ? 14.432 -12.612 -16.101 1.00 43.44 117 PHE A N 1
ATOM 924 C CA . PHE A 1 117 ? 15.715 -13.022 -16.683 1.00 43.44 117 PHE A CA 1
ATOM 925 C C . PHE A 1 117 ? 16.840 -13.128 -15.639 1.00 43.44 117 PHE A C 1
ATOM 927 O O . PHE A 1 117 ? 17.558 -14.120 -15.634 1.00 43.44 117 PHE A O 1
ATOM 934 N N . LEU A 1 118 ? 16.953 -12.179 -14.701 1.00 42.28 118 LEU A N 1
ATOM 935 C CA . LEU A 1 118 ? 17.974 -12.231 -13.639 1.00 42.28 118 LEU A CA 1
ATOM 936 C C . LEU A 1 118 ? 17.775 -13.380 -12.634 1.00 42.28 118 LEU A C 1
ATOM 938 O O . LEU A 1 118 ? 18.747 -13.848 -12.056 1.00 42.28 118 LEU A O 1
ATOM 942 N N . ALA A 1 119 ? 16.537 -13.817 -12.391 1.00 44.56 119 ALA A N 1
ATOM 943 C CA . ALA A 1 119 ? 16.226 -14.945 -11.509 1.00 44.56 119 ALA A CA 1
ATOM 944 C C . ALA A 1 119 ? 16.405 -16.308 -12.191 1.00 44.56 119 ALA A C 1
ATOM 946 O O . ALA A 1 119 ? 16.474 -17.317 -11.502 1.00 44.56 119 ALA A O 1
ATOM 947 N N . ARG A 1 120 ? 16.458 -16.343 -13.528 1.00 40.84 120 ARG A N 1
ATOM 948 C CA . ARG A 1 120 ? 16.710 -17.559 -14.310 1.00 40.84 120 ARG A CA 1
ATOM 949 C C . ARG A 1 120 ? 18.208 -17.845 -14.489 1.00 40.84 120 ARG A C 1
ATOM 951 O O . ARG A 1 120 ? 18.567 -18.981 -14.777 1.00 40.84 120 ARG A O 1
ATOM 958 N N . ASP A 1 121 ? 19.046 -16.824 -14.305 1.00 36.22 121 ASP A N 1
ATOM 959 C CA . ASP A 1 121 ? 20.514 -16.904 -14.332 1.00 36.22 121 ASP A CA 1
ATOM 960 C C . ASP A 1 121 ? 21.148 -17.098 -12.931 1.00 36.22 121 ASP A C 1
ATOM 962 O O . ASP A 1 121 ? 22.374 -17.064 -12.803 1.00 36.22 121 ASP A O 1
ATOM 966 N N . LEU A 1 122 ? 20.333 -17.299 -11.885 1.00 37.84 122 LEU A N 1
ATOM 967 C CA . LEU A 1 122 ? 20.744 -17.708 -10.530 1.00 37.84 122 LEU A CA 1
ATOM 968 C C . LEU A 1 122 ? 20.385 -19.177 -10.290 1.00 37.84 122 LEU A C 1
ATOM 970 O O . LEU A 1 122 ? 21.201 -19.865 -9.638 1.00 37.84 122 LEU A O 1
#

Foldseek 3Di:
DFPPPLPDLPAPQPDDPPDDLCPPAPSVLVSVLQVVQVDDPPADGLCVSDAGVPGDDDYDQLVRNLVVLVVSLVVLVVVLVVDDPVCNVVSVVSNVNSVSNNVSSVVSNVRRVVVVVVVVVD